Protein AF-A0A179EU28-F1 (afdb_monomer_lite)

Radius of gyration: 15.46 Å; chains: 1; bounding box: 37×30×39 Å

pLDDT: mean 83.69, std 12.58, range [48.75, 97.94]

Secondary structure (DSSP, 8-state):
---GGGEEEEEE-HHHHHHHHHHTSHHHHHHHHTTTT-HHHHHHHHHHHHHTTT-EEEEEEEEEPTTS-EEE-S--EEEEEETTEEEEEESSHHHHHHHHHHHHHHHHHHHHHGGGGHHHH-HHHHHHHTTTS-HHHHHHHHHHHHHHHHHHHHTT-SSEEEEE-SS-EEEESSTT--SPPP-

Foldseek 3Di:
DQDLQQKDWPDWDPLQVVLLCVLPDPVNVVQQVVAFPHPVLQVVVQVSLQVSAFGKIKMAGWDQDPPRDTGGPPQIWMWGRANQKIKIKGPFLSRLVRLLSLLQCLLVQCVPVFLVCLCSNDDPSSSCRNGGLTSNQSSVQSVVFSVVSVVCVVVPHTIWIWIRHSVDIAIDDDRNDPDHDDD

Sequence (183 aa):
MFQPEKITILDSNNLYKAFVNEINSPEMKEQIAFHEESQKTIDLIQSLIVKYDGAEVKMCYAVQTLGDYIVPLGNGWSEKFVNGGINEYATTKAGLANLRDYLGGAAVGFAVNGAAYGAVIGGVMGAVVGVIIGAGILSNRCNQGQADIKVMINKGRTKGGVRLTLTAEFPICSLDSQTQCAI

Structure (mmCIF, N/CA/C/O backbone):
data_AF-A0A179EU28-F1
#
_entry.id   AF-A0A179EU28-F1
#
loop_
_atom_site.group_PDB
_atom_site.id
_atom_site.type_symbol
_atom_site.label_atom_id
_atom_site.label_alt_id
_atom_site.label_comp_id
_atom_site.label_asym_id
_atom_site.label_entity_id
_atom_site.label_seq_id
_atom_site.pdbx_PDB_ins_code
_atom_site.Cartn_x
_atom_site.Cartn_y
_atom_site.Cartn_z
_atom_site.occupancy
_atom_site.B_iso_or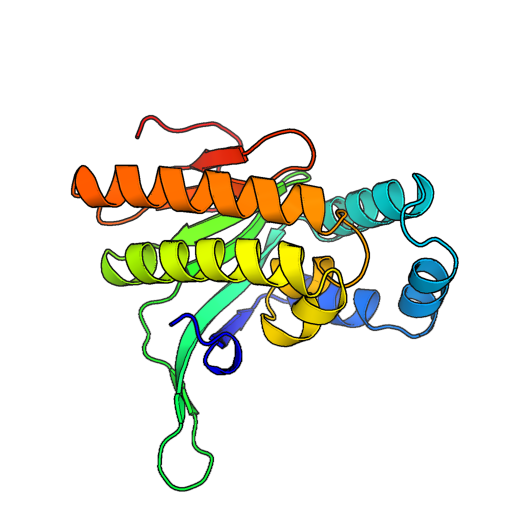_equiv
_atom_site.auth_seq_id
_atom_site.auth_comp_id
_atom_site.auth_asym_id
_atom_site.auth_atom_id
_atom_site.pdbx_PDB_model_num
ATOM 1 N N . MET A 1 1 ? 9.965 6.011 15.807 1.00 49.09 1 MET A N 1
ATOM 2 C CA . MET A 1 1 ? 10.659 6.193 14.515 1.00 49.09 1 MET A CA 1
ATOM 3 C C . MET A 1 1 ? 10.123 5.125 13.578 1.00 49.09 1 MET A C 1
ATOM 5 O O . MET A 1 1 ? 10.001 3.996 14.036 1.00 49.09 1 MET A O 1
ATOM 9 N N . PHE A 1 2 ? 9.715 5.477 12.358 1.00 70.69 2 PHE A N 1
ATOM 10 C CA . PHE A 1 2 ? 9.283 4.496 11.356 1.00 70.69 2 PHE A CA 1
ATOM 11 C C . PHE A 1 2 ? 10.478 3.639 10.918 1.00 70.69 2 PHE A C 1
ATOM 13 O O . PHE A 1 2 ? 11.580 4.170 10.793 1.00 70.69 2 PHE A O 1
ATOM 20 N N . GLN A 1 3 ? 10.260 2.336 10.743 1.00 70.31 3 GLN A N 1
ATOM 21 C CA . GLN A 1 3 ? 11.296 1.342 10.448 1.00 70.31 3 GLN A CA 1
ATOM 22 C C . GLN A 1 3 ? 10.847 0.499 9.249 1.00 70.31 3 GLN A C 1
ATOM 24 O O . GLN A 1 3 ? 10.245 -0.561 9.449 1.00 70.31 3 GLN A O 1
ATOM 29 N N . PRO A 1 4 ? 11.038 0.991 8.011 1.00 68.44 4 PRO A N 1
ATOM 30 C CA . PRO A 1 4 ? 10.576 0.297 6.809 1.00 68.44 4 PRO A CA 1
ATOM 31 C C . PRO A 1 4 ? 11.222 -1.086 6.648 1.00 68.44 4 PRO A C 1
ATOM 33 O O . PRO A 1 4 ? 10.566 -2.016 6.195 1.00 68.44 4 PRO A O 1
ATOM 36 N N . GLU A 1 5 ? 12.452 -1.267 7.136 1.00 69.94 5 GLU A N 1
ATOM 37 C CA . GLU A 1 5 ? 13.177 -2.542 7.157 1.00 69.94 5 GLU A CA 1
ATOM 38 C C . GLU A 1 5 ? 12.498 -3.628 8.005 1.00 69.94 5 GLU A C 1
ATOM 40 O O . GLU A 1 5 ? 12.856 -4.802 7.936 1.00 69.94 5 GLU A O 1
ATOM 45 N N . LYS A 1 6 ? 11.519 -3.241 8.825 1.00 81.38 6 LYS A N 1
ATOM 46 C CA . LYS A 1 6 ? 10.730 -4.154 9.649 1.00 81.38 6 LYS A CA 1
ATOM 47 C C . LYS A 1 6 ? 9.414 -4.546 9.000 1.00 81.38 6 LYS A C 1
ATOM 49 O O . LYS A 1 6 ? 8.611 -5.191 9.662 1.00 81.38 6 LYS A O 1
ATOM 54 N N . ILE A 1 7 ? 9.141 -4.160 7.760 1.00 85.75 7 ILE A N 1
ATOM 55 C CA . ILE A 1 7 ? 7.925 -4.569 7.054 1.00 85.75 7 ILE A CA 1
ATOM 56 C C . ILE A 1 7 ? 8.184 -5.905 6.362 1.00 85.75 7 ILE A C 1
ATOM 58 O O . ILE A 1 7 ? 9.221 -6.109 5.739 1.00 85.75 7 ILE A O 1
ATOM 62 N N . THR A 1 8 ? 7.235 -6.831 6.476 1.00 86.38 8 THR A N 1
ATOM 63 C CA . THR A 1 8 ? 7.282 -8.112 5.769 1.00 86.38 8 THR A CA 1
ATOM 64 C C . THR A 1 8 ? 5.942 -8.438 5.126 1.00 86.38 8 THR A C 1
ATOM 66 O O . THR A 1 8 ? 4.883 -8.033 5.619 1.00 86.38 8 THR A O 1
ATOM 69 N N . ILE A 1 9 ? 5.993 -9.201 4.035 1.00 88.06 9 ILE A N 1
ATOM 70 C CA . ILE A 1 9 ? 4.815 -9.724 3.347 1.00 88.06 9 ILE A CA 1
ATOM 71 C C . ILE A 1 9 ? 4.345 -10.983 4.077 1.00 88.06 9 ILE A C 1
ATOM 73 O O . ILE A 1 9 ? 5.083 -11.955 4.214 1.00 88.06 9 ILE A O 1
ATOM 77 N N . LEU A 1 10 ? 3.095 -10.960 4.531 1.00 89.12 10 LEU A N 1
ATOM 78 C CA . LEU A 1 10 ? 2.408 -12.106 5.123 1.00 89.12 10 LEU A CA 1
ATOM 79 C C . LEU A 1 10 ? 1.787 -13.005 4.058 1.00 89.12 10 LEU A C 1
ATOM 81 O O . LEU A 1 10 ? 1.816 -14.225 4.181 1.00 89.12 10 LEU A O 1
ATOM 85 N N . ASP A 1 11 ? 1.171 -12.385 3.056 1.00 91.00 11 ASP A N 1
ATOM 86 C CA . ASP A 1 11 ? 0.463 -13.072 1.984 1.00 91.00 11 ASP A CA 1
ATOM 87 C C . ASP A 1 11 ? 0.399 -12.179 0.740 1.00 91.00 11 ASP A C 1
ATOM 89 O O . ASP A 1 11 ? 0.464 -10.952 0.837 1.00 91.00 11 ASP A O 1
ATOM 93 N N . SER A 1 12 ? 0.287 -12.790 -0.435 1.00 93.31 12 SER A N 1
ATOM 94 C CA . SER A 1 12 ? 0.082 -12.081 -1.697 1.00 93.31 12 SER A CA 1
ATOM 95 C C . SER A 1 12 ? -0.554 -12.974 -2.753 1.00 93.31 12 SER A C 1
ATOM 97 O O . SER A 1 12 ? -0.247 -14.168 -2.867 1.00 93.31 12 SER A O 1
ATOM 99 N N . ASN A 1 13 ? -1.400 -12.372 -3.585 1.00 95.75 13 ASN A N 1
ATOM 100 C CA . ASN A 1 13 ? -2.038 -13.088 -4.680 1.00 95.75 13 ASN A CA 1
ATOM 101 C C . ASN A 1 13 ? -1.128 -13.201 -5.920 1.00 95.75 13 ASN A C 1
ATOM 103 O O . ASN A 1 13 ? -0.050 -12.609 -6.014 1.00 95.75 13 ASN A O 1
ATOM 107 N N . ASN A 1 14 ? -1.559 -14.001 -6.898 1.00 96.25 14 ASN A N 1
ATOM 108 C CA . ASN A 1 14 ? -0.778 -14.232 -8.117 1.00 96.25 14 ASN A CA 1
ATOM 109 C C . ASN A 1 14 ? -0.655 -12.978 -8.994 1.00 96.25 14 ASN A C 1
ATOM 111 O O . ASN A 1 14 ? 0.352 -12.829 -9.681 1.00 96.25 14 ASN A O 1
ATOM 115 N N . LEU A 1 15 ? -1.639 -12.072 -8.947 1.00 94.75 15 LEU A N 1
ATOM 116 C CA . LEU A 1 15 ? -1.592 -10.801 -9.672 1.00 94.75 15 LEU A CA 1
ATOM 117 C C . LEU A 1 15 ? -0.482 -9.900 -9.128 1.00 94.75 15 LEU A C 1
ATOM 119 O O . LEU A 1 15 ? 0.293 -9.364 -9.913 1.00 94.75 15 LEU A O 1
ATOM 123 N N . TYR A 1 16 ? -0.333 -9.815 -7.804 1.00 91.50 16 TYR A N 1
ATOM 124 C CA . TYR A 1 16 ? 0.772 -9.101 -7.171 1.00 91.50 16 TYR A CA 1
ATOM 125 C C . TYR A 1 16 ? 2.129 -9.683 -7.566 1.00 91.50 16 TYR A C 1
ATOM 127 O O . TYR A 1 16 ? 3.023 -8.949 -7.970 1.00 91.50 16 TYR A O 1
ATOM 135 N N . LYS A 1 17 ? 2.282 -11.010 -7.518 1.00 90.25 17 LYS A N 1
ATOM 136 C CA . LYS A 1 17 ? 3.540 -11.669 -7.912 1.00 90.25 17 LYS A CA 1
ATOM 137 C C . LYS A 1 17 ? 3.882 -11.406 -9.380 1.00 90.25 17 LYS A C 1
ATOM 139 O O . LYS A 1 17 ? 5.030 -11.113 -9.699 1.00 90.25 17 LYS A O 1
ATOM 144 N N . ALA A 1 18 ? 2.890 -11.480 -10.268 1.00 91.69 18 ALA A N 1
ATOM 145 C CA . ALA A 1 18 ? 3.070 -11.180 -11.684 1.00 91.69 18 ALA A CA 1
ATOM 146 C C . ALA A 1 18 ? 3.437 -9.705 -11.916 1.00 91.69 18 ALA A C 1
ATOM 148 O O . ALA A 1 18 ? 4.341 -9.428 -12.700 1.00 91.69 18 ALA A O 1
ATOM 149 N N . PHE A 1 19 ? 2.795 -8.784 -11.193 1.00 88.62 19 PHE A N 1
ATOM 150 C CA . PHE A 1 19 ? 3.133 -7.364 -11.206 1.00 88.62 19 PHE A CA 1
ATOM 151 C C . PHE A 1 19 ? 4.578 -7.121 -10.758 1.00 88.62 19 PHE A C 1
ATOM 153 O O . PHE A 1 19 ? 5.336 -6.472 -11.472 1.00 88.62 19 PHE A O 1
ATOM 160 N N . VAL A 1 20 ? 4.985 -7.695 -9.620 1.00 85.38 20 VAL A N 1
ATOM 161 C CA . VAL A 1 20 ? 6.353 -7.585 -9.090 1.00 85.38 20 VAL A CA 1
ATOM 162 C C . VAL A 1 20 ? 7.380 -8.134 -10.081 1.00 85.38 20 VAL A C 1
ATOM 164 O O . VAL A 1 20 ? 8.441 -7.537 -10.244 1.00 85.38 20 VAL A O 1
ATOM 167 N N . ASN A 1 21 ? 7.082 -9.239 -10.764 1.00 86.62 21 ASN A N 1
ATOM 168 C CA . ASN A 1 21 ? 7.975 -9.786 -11.784 1.00 86.62 21 ASN A CA 1
ATOM 169 C C . ASN A 1 21 ? 8.117 -8.844 -12.986 1.00 86.62 21 ASN A C 1
ATOM 171 O O . ASN A 1 21 ? 9.233 -8.609 -13.444 1.00 86.62 21 ASN A O 1
ATOM 175 N N . GLU A 1 22 ? 7.011 -8.285 -13.480 1.00 87.19 22 GLU A N 1
ATOM 176 C CA . GLU A 1 22 ? 7.035 -7.382 -14.632 1.00 87.19 22 GLU A CA 1
ATOM 177 C C . GLU A 1 22 ? 7.725 -6.057 -14.304 1.00 87.19 22 GLU A C 1
ATOM 179 O O . GLU A 1 22 ? 8.625 -5.650 -15.036 1.00 87.19 22 GLU A O 1
ATOM 184 N N . ILE A 1 23 ? 7.390 -5.425 -13.174 1.00 80.62 23 ILE A N 1
ATOM 185 C CA . ILE A 1 23 ? 7.990 -4.143 -12.781 1.00 80.62 23 ILE A CA 1
ATOM 186 C C . ILE A 1 23 ? 9.496 -4.245 -12.519 1.00 80.62 23 ILE A C 1
ATOM 188 O O . ILE A 1 23 ? 10.239 -3.289 -12.728 1.00 80.62 23 ILE A O 1
ATOM 192 N N . ASN A 1 24 ? 9.966 -5.425 -12.107 1.00 79.00 24 ASN A N 1
ATOM 193 C CA . ASN A 1 24 ? 11.381 -5.677 -11.870 1.00 79.00 24 ASN A CA 1
ATOM 194 C C . ASN A 1 24 ? 12.141 -6.230 -13.080 1.00 79.00 24 ASN A C 1
ATOM 196 O O . ASN A 1 24 ? 13.360 -6.418 -12.959 1.00 79.00 24 ASN A O 1
ATOM 200 N N . SER A 1 25 ? 11.465 -6.481 -14.206 1.00 83.19 25 SER A N 1
ATOM 201 C CA . SER A 1 25 ? 12.109 -6.956 -15.432 1.00 83.19 25 SER A CA 1
ATOM 202 C C . SER A 1 25 ? 13.121 -5.928 -15.961 1.00 83.19 25 SER A C 1
ATOM 204 O O . SER A 1 25 ? 12.920 -4.722 -15.774 1.00 83.19 25 SER A O 1
ATOM 206 N N . PRO A 1 26 ? 14.229 -6.369 -16.588 1.00 82.38 26 PRO A N 1
ATOM 207 C CA . PRO A 1 26 ? 15.198 -5.463 -17.201 1.00 82.38 26 PRO A CA 1
ATOM 208 C C . PRO A 1 26 ? 14.549 -4.490 -18.186 1.00 82.38 26 PRO A C 1
ATOM 210 O O . PRO A 1 26 ? 14.830 -3.299 -18.127 1.00 82.38 26 PRO A O 1
ATOM 213 N N . GLU A 1 27 ? 13.628 -4.977 -19.018 1.00 82.88 27 GLU A N 1
ATOM 214 C CA . GLU A 1 27 ? 12.927 -4.191 -20.033 1.00 82.88 27 GLU A CA 1
ATOM 215 C C . GLU A 1 27 ? 12.075 -3.094 -19.395 1.00 82.88 27 GLU A C 1
ATOM 217 O O . GLU A 1 27 ? 12.067 -1.953 -19.859 1.00 82.88 27 GLU A O 1
ATOM 222 N N . MET A 1 28 ? 11.363 -3.425 -18.314 1.00 79.88 28 MET A N 1
ATOM 223 C CA . MET A 1 28 ? 10.554 -2.444 -17.604 1.00 79.88 28 MET A CA 1
ATOM 224 C C . MET A 1 28 ? 11.440 -1.416 -16.909 1.00 79.88 28 MET A C 1
ATOM 226 O O . MET A 1 28 ? 11.210 -0.227 -17.079 1.00 79.88 28 MET A O 1
ATOM 230 N N . LYS A 1 29 ? 12.495 -1.849 -16.205 1.00 75.69 29 LYS A N 1
ATOM 231 C CA . LYS A 1 29 ? 13.483 -0.956 -15.571 1.00 75.69 29 LYS A CA 1
ATOM 232 C C . LYS A 1 29 ? 14.159 -0.022 -16.571 1.00 75.69 29 LYS A C 1
ATOM 234 O O . LYS A 1 29 ? 14.434 1.126 -16.238 1.00 75.69 29 LYS A O 1
ATOM 239 N N . GLU A 1 30 ? 14.408 -0.494 -17.784 1.00 75.38 30 GLU A N 1
ATOM 240 C CA . GLU A 1 30 ? 14.975 0.306 -18.862 1.00 75.38 30 GLU A CA 1
ATOM 241 C C . GLU A 1 30 ? 13.992 1.396 -19.324 1.00 75.38 30 GLU A C 1
ATOM 243 O O . GLU A 1 30 ? 14.337 2.577 -19.302 1.00 75.38 30 GLU A O 1
ATOM 248 N N . GLN A 1 31 ? 12.740 1.037 -19.644 1.00 71.19 31 GLN A N 1
ATOM 249 C CA . GLN A 1 31 ? 11.690 1.999 -20.040 1.00 71.19 31 GLN A CA 1
ATOM 250 C C . GLN A 1 31 ? 11.478 3.107 -19.005 1.00 71.19 31 GLN A C 1
ATOM 252 O O . GLN A 1 31 ? 11.237 4.266 -19.333 1.00 71.19 31 GLN A O 1
ATOM 257 N N . ILE A 1 32 ? 11.592 2.712 -17.750 1.00 70.25 32 ILE A N 1
ATOM 258 C CA . ILE A 1 32 ? 11.490 3.518 -16.546 1.00 70.25 32 ILE A CA 1
ATOM 259 C C . ILE A 1 32 ? 12.657 4.507 -16.408 1.00 70.25 32 ILE A C 1
ATOM 261 O O . ILE A 1 32 ? 12.433 5.698 -16.196 1.00 70.25 32 ILE A O 1
ATOM 265 N N . ALA A 1 33 ? 13.895 4.035 -16.580 1.00 65.94 33 ALA A N 1
ATOM 266 C CA . ALA A 1 33 ? 15.105 4.839 -16.414 1.00 65.94 33 ALA A CA 1
ATOM 267 C C . ALA A 1 33 ? 15.279 5.875 -17.538 1.00 65.94 33 ALA A C 1
ATOM 269 O O . ALA A 1 33 ? 15.833 6.947 -17.317 1.00 65.94 33 ALA A O 1
ATOM 270 N N . PHE A 1 34 ? 14.771 5.591 -18.742 1.00 56.72 34 PHE A N 1
ATOM 271 C CA . PHE A 1 34 ? 14.831 6.516 -19.881 1.00 56.72 34 PHE A CA 1
ATOM 272 C C . PHE A 1 34 ? 13.821 7.674 -19.818 1.00 56.72 34 PHE A C 1
ATOM 274 O O . PHE A 1 34 ? 13.864 8.581 -20.657 1.00 56.72 34 PHE A O 1
ATOM 281 N N . HIS A 1 35 ? 12.893 7.651 -18.862 1.00 57.09 35 HIS A N 1
ATOM 282 C CA . HIS A 1 35 ? 11.716 8.515 -18.857 1.00 57.09 35 HIS A CA 1
ATOM 283 C C . HIS A 1 35 ? 11.405 9.119 -17.480 1.00 57.09 35 HIS A C 1
ATOM 285 O O . HIS A 1 35 ? 10.238 9.422 -17.209 1.00 57.09 35 HIS A O 1
ATOM 291 N N . GLU A 1 36 ? 12.413 9.324 -16.624 1.00 56.12 36 GLU A N 1
ATOM 292 C CA . GLU A 1 36 ? 12.239 9.974 -15.316 1.00 56.12 36 GLU A CA 1
ATOM 293 C C . GLU A 1 36 ? 11.368 11.241 -15.440 1.00 56.12 36 GLU A C 1
ATOM 295 O O . GLU A 1 36 ? 11.620 12.121 -16.262 1.00 56.12 36 GLU A O 1
ATOM 300 N N . GLU A 1 37 ? 10.272 11.273 -14.673 1.00 57.69 37 GLU A N 1
ATOM 301 C CA . GLU A 1 37 ? 9.311 12.387 -14.584 1.00 57.69 37 GLU A CA 1
ATOM 302 C C . GLU A 1 37 ? 8.577 12.789 -15.882 1.00 57.69 37 GLU A C 1
ATOM 304 O O . GLU A 1 37 ? 7.944 13.845 -15.946 1.00 57.69 37 GLU A O 1
ATOM 309 N N . SER A 1 38 ? 8.583 11.948 -16.920 1.00 65.12 38 SER A N 1
ATOM 310 C CA . SER A 1 38 ? 7.811 12.215 -18.142 1.00 65.12 38 SER A CA 1
ATOM 311 C C . SER A 1 38 ? 6.356 11.729 -18.049 1.00 65.12 38 SER A C 1
ATOM 313 O O . SER A 1 38 ? 6.049 10.744 -17.376 1.00 65.12 38 SER A O 1
ATOM 315 N N . GLN A 1 39 ? 5.452 12.352 -18.816 1.00 71.94 39 GLN A N 1
ATOM 316 C CA . GLN A 1 39 ? 4.063 11.885 -18.961 1.0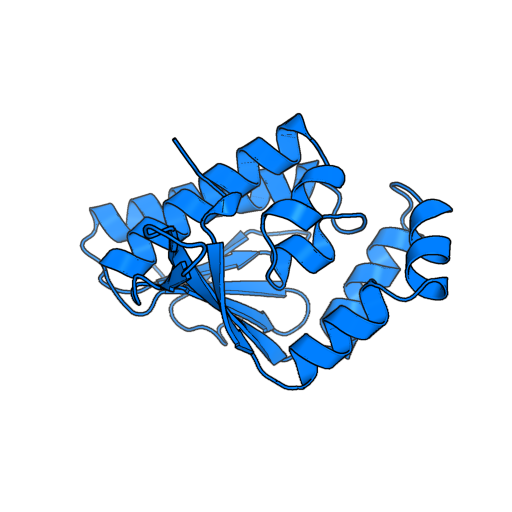0 71.94 39 GLN A CA 1
ATOM 317 C C . GLN A 1 39 ? 3.984 10.410 -19.396 1.00 71.94 39 GLN A C 1
ATOM 319 O O . GLN A 1 39 ? 3.104 9.687 -18.948 1.00 71.94 39 GLN A O 1
ATOM 324 N N . LYS A 1 40 ? 4.946 9.934 -20.200 1.00 72.44 40 LYS A N 1
ATOM 325 C CA . LYS A 1 40 ? 5.012 8.528 -20.631 1.00 72.44 40 LYS A CA 1
ATOM 326 C C . LYS A 1 40 ? 5.210 7.568 -19.463 1.00 72.44 40 LYS A C 1
ATOM 328 O O . LYS A 1 40 ? 4.633 6.487 -19.464 1.00 72.44 40 LYS A O 1
ATOM 333 N N . THR A 1 41 ? 6.000 7.968 -18.472 1.00 67.94 41 THR A N 1
ATOM 334 C CA . THR A 1 41 ? 6.186 7.194 -17.243 1.00 67.94 41 THR A CA 1
ATOM 335 C C . THR A 1 41 ? 4.886 7.150 -16.459 1.00 67.94 41 THR A C 1
ATOM 337 O O . THR A 1 41 ? 4.454 6.067 -16.087 1.00 67.94 41 THR A O 1
ATOM 340 N N . ILE A 1 42 ? 4.193 8.284 -16.312 1.00 72.50 42 ILE A N 1
ATOM 341 C CA . ILE A 1 42 ? 2.882 8.335 -15.646 1.00 72.50 42 ILE A CA 1
ATOM 342 C C . ILE A 1 42 ? 1.867 7.403 -16.329 1.00 72.50 42 ILE A C 1
ATOM 344 O O . ILE A 1 42 ? 1.219 6.594 -15.658 1.00 72.50 42 ILE A O 1
ATOM 348 N N . ASP A 1 43 ? 1.773 7.464 -17.657 1.00 77.88 43 ASP A N 1
ATOM 349 C CA . ASP A 1 43 ? 0.869 6.620 -18.444 1.00 77.88 43 ASP A CA 1
ATOM 350 C C . ASP A 1 43 ? 1.230 5.129 -18.301 1.00 77.88 43 ASP A C 1
ATOM 352 O O . ASP A 1 43 ? 0.347 4.277 -18.159 1.00 77.88 43 ASP A O 1
ATOM 356 N N . LEU A 1 44 ? 2.528 4.805 -18.254 1.00 76.44 44 LEU A N 1
ATOM 357 C CA . LEU A 1 44 ? 3.018 3.451 -18.000 1.00 76.44 44 LEU A CA 1
ATOM 358 C C . LEU A 1 44 ? 2.580 2.945 -16.616 1.00 76.44 44 LEU A C 1
ATOM 360 O O . LEU A 1 44 ? 2.087 1.817 -16.545 1.00 76.44 44 LEU A O 1
ATOM 364 N N . ILE A 1 45 ? 2.635 3.751 -15.538 1.00 74.12 45 ILE A N 1
ATOM 365 C CA . ILE A 1 45 ? 2.093 3.304 -14.231 1.00 74.12 45 ILE A CA 1
ATOM 366 C C . ILE A 1 45 ? 0.621 2.993 -14.355 1.00 74.12 45 ILE A C 1
ATOM 368 O O . ILE A 1 45 ? 0.162 1.983 -13.836 1.00 74.12 45 ILE A O 1
ATOM 372 N N . GLN A 1 46 ? -0.138 3.919 -14.946 1.00 78.12 46 GLN A N 1
ATOM 373 C CA . GLN A 1 46 ? -1.583 3.791 -14.987 1.00 78.12 46 GLN A CA 1
ATOM 374 C C . GLN A 1 46 ? -1.940 2.517 -15.740 1.00 78.12 46 GLN A C 1
ATOM 376 O O . GLN A 1 46 ? -2.791 1.760 -15.281 1.00 78.12 46 GLN A O 1
ATOM 381 N N . SER A 1 47 ? -1.212 2.225 -16.821 1.00 83.69 47 SER A N 1
ATOM 382 C CA . SER A 1 47 ? -1.347 0.974 -17.554 1.00 83.69 47 SER A CA 1
ATOM 383 C C . SER A 1 47 ? -1.032 -0.251 -16.691 1.00 83.69 47 SER A C 1
ATOM 385 O O . SER A 1 47 ? -1.779 -1.220 -16.754 1.00 83.69 47 SER A O 1
ATOM 387 N N . LEU A 1 48 ? -0.005 -0.207 -15.832 1.00 83.88 48 LEU A N 1
ATOM 388 C CA . LEU A 1 48 ? 0.346 -1.310 -14.933 1.00 83.88 48 LEU A CA 1
ATOM 389 C C . LEU A 1 48 ? -0.674 -1.487 -13.802 1.00 83.88 48 LEU A C 1
ATOM 391 O O . LEU A 1 48 ? -1.100 -2.610 -13.551 1.00 83.88 48 LEU A O 1
ATOM 395 N N . ILE A 1 49 ? -1.122 -0.403 -13.163 1.00 84.00 49 ILE A N 1
ATOM 396 C CA . ILE A 1 49 ? -2.163 -0.436 -12.121 1.00 84.00 49 ILE A CA 1
ATOM 397 C C . ILE A 1 49 ? -3.463 -1.006 -12.697 1.00 84.00 49 ILE A C 1
ATOM 399 O O . ILE A 1 49 ? -4.121 -1.811 -12.046 1.00 84.00 49 ILE A O 1
ATOM 403 N N . VAL A 1 50 ? -3.828 -0.614 -13.921 1.00 87.44 50 VAL A N 1
ATOM 404 C CA . VAL A 1 50 ? -5.020 -1.128 -14.610 1.00 87.44 50 VAL A CA 1
ATOM 405 C C . VAL A 1 50 ? -4.825 -2.580 -15.057 1.00 87.44 50 VAL A C 1
ATOM 407 O O . VAL A 1 50 ? -5.717 -3.401 -14.866 1.00 87.44 50 VAL A O 1
ATOM 410 N N . LYS A 1 51 ? -3.663 -2.930 -15.623 1.00 91.12 51 LYS A N 1
ATOM 411 C CA . LYS A 1 51 ? -3.341 -4.295 -16.076 1.00 91.12 51 LYS A CA 1
ATOM 412 C C . LYS A 1 51 ? -3.352 -5.297 -14.926 1.00 91.12 51 LYS A C 1
ATOM 414 O O . LYS A 1 51 ? -3.789 -6.430 -15.109 1.00 91.12 51 LYS A O 1
ATOM 419 N N . TYR A 1 52 ? -2.864 -4.879 -13.764 1.00 91.94 52 TYR A N 1
ATOM 420 C CA . TYR A 1 52 ? -2.781 -5.692 -12.558 1.00 91.94 52 TYR A CA 1
ATOM 421 C C . TYR A 1 52 ? -3.860 -5.337 -11.538 1.00 91.94 52 TYR A C 1
ATOM 423 O O . TYR A 1 52 ? -3.663 -5.557 -10.344 1.00 91.94 52 TYR A O 1
ATOM 431 N N . ASP A 1 53 ? -5.002 -4.810 -11.986 1.00 93.25 53 ASP A N 1
ATOM 432 C CA . ASP A 1 53 ? -6.121 -4.528 -11.096 1.00 93.25 53 ASP A CA 1
ATOM 433 C C . ASP A 1 53 ? -6.489 -5.766 -10.265 1.00 93.25 53 ASP A C 1
ATOM 435 O O . ASP A 1 53 ? -6.548 -6.891 -10.765 1.00 93.25 53 ASP A O 1
ATOM 439 N N . GLY A 1 54 ? -6.677 -5.572 -8.963 1.00 94.31 54 GLY A N 1
ATOM 440 C CA . GLY A 1 54 ? -6.848 -6.646 -7.993 1.00 94.31 54 GLY A CA 1
ATOM 441 C C . GLY A 1 54 ? -5.552 -7.265 -7.461 1.00 94.31 54 GLY A C 1
ATOM 442 O O . GLY A 1 54 ? -5.642 -8.140 -6.599 1.00 94.31 54 GLY A O 1
ATOM 443 N N . ALA A 1 55 ? -4.360 -6.843 -7.904 1.00 94.00 55 ALA A N 1
ATOM 444 C CA . ALA A 1 55 ? -3.100 -7.212 -7.255 1.00 94.00 55 ALA A CA 1
ATOM 445 C C . ALA A 1 55 ? -3.139 -6.810 -5.783 1.00 94.00 55 ALA A C 1
ATOM 447 O O . ALA A 1 55 ? -3.360 -5.644 -5.467 1.00 94.00 55 ALA A O 1
ATOM 448 N N . GLU A 1 56 ? -2.948 -7.789 -4.902 1.00 94.75 56 GLU A N 1
ATOM 449 C CA . GLU A 1 56 ? -3.154 -7.637 -3.467 1.00 94.75 56 GLU A CA 1
ATOM 450 C C . GLU A 1 56 ? -1.985 -8.239 -2.694 1.00 94.75 56 GLU A C 1
ATOM 452 O O . GLU A 1 56 ? -1.521 -9.349 -2.987 1.00 94.75 56 GLU A O 1
ATOM 457 N N . VAL A 1 57 ? -1.545 -7.507 -1.677 1.00 93.25 57 VAL A N 1
ATOM 458 C CA . VAL A 1 57 ? -0.510 -7.924 -0.738 1.00 93.25 57 VAL A CA 1
ATOM 459 C C . VAL A 1 57 ? -0.949 -7.585 0.677 1.00 93.25 57 VAL A C 1
ATOM 461 O O . VAL A 1 57 ? -1.494 -6.517 0.946 1.00 93.25 57 VAL A O 1
ATOM 464 N N . LYS A 1 58 ? -0.702 -8.502 1.605 1.00 93.44 58 LYS A N 1
ATOM 465 C CA . LYS A 1 58 ? -0.902 -8.289 3.032 1.00 93.44 58 LYS A CA 1
ATOM 466 C C . LYS A 1 58 ? 0.451 -8.163 3.701 1.00 93.44 58 LYS A C 1
ATOM 468 O O . LYS A 1 58 ? 1.297 -9.043 3.560 1.00 93.44 58 LYS A O 1
ATOM 473 N N . MET A 1 59 ? 0.633 -7.099 4.466 1.00 91.69 59 MET A N 1
ATOM 474 C CA . MET A 1 59 ? 1.898 -6.784 5.118 1.00 91.69 59 MET A CA 1
ATOM 475 C C . MET A 1 59 ? 1.703 -6.537 6.600 1.00 91.69 59 MET A C 1
ATOM 477 O O . MET A 1 59 ? 0.613 -6.189 7.049 1.00 91.69 59 MET A O 1
ATOM 481 N N . CYS A 1 60 ? 2.762 -6.708 7.378 1.00 91.00 60 CYS A N 1
ATOM 482 C CA . CYS A 1 60 ? 2.799 -6.238 8.753 1.00 91.00 60 CYS A CA 1
ATOM 483 C C . CYS A 1 60 ? 4.222 -5.876 9.165 1.00 91.00 60 CYS A C 1
ATOM 485 O O . CYS A 1 60 ? 5.190 -6.249 8.502 1.00 91.00 60 CYS A O 1
ATOM 487 N N . TYR A 1 61 ? 4.351 -5.222 10.318 1.00 87.62 61 TYR A N 1
ATOM 488 C CA . TYR A 1 61 ? 5.645 -5.150 10.980 1.00 87.62 61 TYR A CA 1
ATOM 489 C C . TYR A 1 61 ? 6.082 -6.526 11.483 1.00 87.62 61 TYR A C 1
ATOM 491 O O . TYR A 1 61 ? 5.264 -7.355 11.896 1.00 87.62 61 TYR A O 1
ATOM 499 N N . ALA A 1 62 ? 7.384 -6.734 11.496 1.00 84.62 62 ALA A N 1
ATOM 500 C CA . ALA A 1 62 ? 8.054 -7.908 11.989 1.00 84.62 62 ALA A CA 1
ATOM 501 C C . ALA A 1 62 ? 9.216 -7.514 12.898 1.00 84.62 62 ALA A C 1
ATOM 503 O O . ALA A 1 62 ? 9.749 -6.403 12.847 1.00 84.62 62 ALA A O 1
ATOM 504 N N . V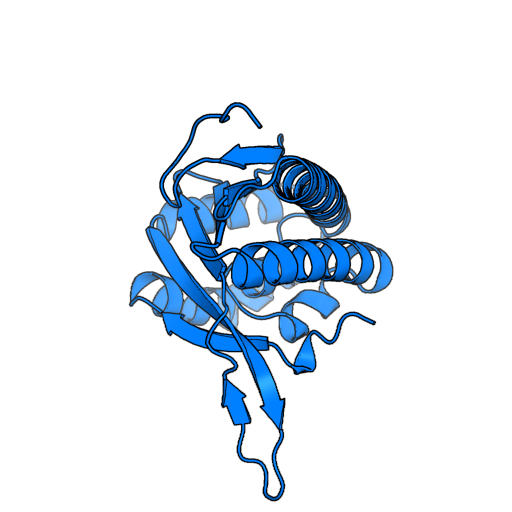AL A 1 63 ? 9.603 -8.443 13.760 1.00 80.44 63 VAL A N 1
ATOM 505 C CA . VAL A 1 63 ? 10.767 -8.300 14.629 1.00 80.44 63 VAL A CA 1
ATOM 506 C C . VAL A 1 63 ? 11.800 -9.344 14.247 1.00 80.44 63 VAL A C 1
ATOM 508 O O . VAL A 1 63 ? 11.478 -10.523 14.097 1.00 80.44 63 VAL A O 1
ATOM 511 N N . GLN A 1 64 ? 13.045 -8.903 14.083 1.00 72.31 64 GLN A N 1
ATOM 512 C CA . GLN A 1 64 ? 14.174 -9.812 13.968 1.00 72.31 64 GLN A CA 1
ATOM 513 C C . GLN A 1 64 ? 14.462 -10.378 15.358 1.00 72.31 64 GLN A C 1
ATOM 515 O O . GLN A 1 64 ? 14.610 -9.636 16.332 1.00 72.31 64 GLN A O 1
ATOM 520 N N . THR A 1 65 ? 14.495 -11.698 15.448 1.00 70.06 65 THR A N 1
ATOM 521 C CA . THR A 1 65 ? 14.916 -12.421 16.649 1.00 70.06 65 THR A CA 1
ATOM 522 C C . THR A 1 65 ? 16.366 -12.887 16.482 1.00 70.06 65 THR A C 1
ATOM 524 O O . THR A 1 65 ? 16.943 -12.762 15.401 1.00 70.06 65 THR A O 1
ATOM 527 N N . LEU A 1 66 ? 16.997 -13.367 17.558 1.00 65.31 66 LEU A N 1
ATOM 528 C CA . LEU A 1 66 ? 18.359 -13.911 17.496 1.00 65.31 66 LEU A CA 1
ATOM 529 C C . LEU A 1 66 ? 18.446 -15.021 16.428 1.00 65.31 66 LEU A C 1
ATOM 531 O O . LEU A 1 66 ? 17.756 -16.029 16.545 1.00 65.31 66 LEU A O 1
ATOM 535 N N . GLY A 1 67 ? 19.309 -14.835 15.419 1.00 62.56 67 GLY A N 1
ATOM 536 C CA . GLY A 1 67 ? 19.577 -15.823 14.361 1.00 62.56 67 GLY A CA 1
ATOM 537 C C . GLY A 1 67 ? 18.818 -15.618 13.043 1.00 62.56 67 GLY A C 1
ATOM 538 O O . GLY A 1 67 ? 18.363 -16.595 12.460 1.00 62.56 67 GLY A O 1
ATOM 539 N N . ASP A 1 68 ? 18.658 -14.371 12.586 1.00 67.88 68 ASP A N 1
ATOM 540 C CA . ASP A 1 68 ? 18.018 -13.981 11.309 1.00 67.88 68 ASP A CA 1
ATOM 541 C C . ASP A 1 68 ? 16.557 -14.416 11.114 1.00 67.88 68 ASP A C 1
ATOM 543 O O . ASP A 1 68 ? 15.965 -14.209 10.054 1.00 67.88 68 ASP A O 1
ATOM 547 N N . TYR A 1 69 ? 15.921 -14.946 12.157 1.00 72.62 69 TYR A N 1
ATOM 548 C CA . TYR A 1 69 ? 14.520 -15.330 12.110 1.00 72.62 69 TYR A CA 1
ATOM 549 C C . TYR A 1 69 ? 13.608 -14.105 12.270 1.00 72.62 69 TYR A C 1
ATOM 551 O O . TYR A 1 69 ? 13.629 -13.415 13.298 1.00 72.62 69 TYR A O 1
ATOM 559 N N . ILE A 1 70 ? 12.796 -13.842 11.243 1.00 72.94 70 ILE A N 1
ATOM 560 C CA . ILE A 1 70 ? 11.841 -12.732 11.183 1.00 72.94 70 ILE A CA 1
ATOM 561 C C . ILE A 1 70 ? 10.475 -13.222 11.670 1.00 72.94 70 ILE A C 1
ATOM 563 O O . ILE A 1 70 ? 9.866 -14.095 11.055 1.00 72.94 70 ILE A O 1
ATOM 567 N N . VAL A 1 71 ? 9.972 -12.633 12.759 1.00 79.19 71 VAL A N 1
ATOM 568 C CA . VAL A 1 71 ? 8.651 -12.956 13.320 1.00 79.19 71 VAL A CA 1
ATOM 569 C C . VAL A 1 71 ? 7.648 -11.865 12.949 1.00 79.19 71 VAL A C 1
ATOM 571 O O . VAL A 1 71 ? 7.784 -10.737 13.433 1.00 79.19 71 VAL A O 1
ATOM 574 N N . PRO A 1 72 ? 6.618 -12.163 12.138 1.00 80.38 72 PRO A N 1
ATOM 575 C CA . PRO A 1 72 ? 5.564 -11.205 11.839 1.00 80.38 72 PRO A CA 1
ATOM 576 C C . PRO A 1 72 ? 4.686 -10.947 13.070 1.00 80.38 72 PRO A C 1
ATOM 578 O O . PRO A 1 72 ? 4.250 -11.881 13.740 1.00 80.38 72 PRO A O 1
ATOM 581 N N . LEU A 1 73 ? 4.359 -9.684 13.351 1.00 80.50 73 LEU A N 1
ATOM 582 C CA . LEU A 1 73 ? 3.538 -9.304 14.511 1.00 80.50 73 LEU A CA 1
ATOM 583 C C . LEU A 1 73 ? 2.021 -9.472 14.277 1.00 80.50 73 LEU A C 1
ATOM 585 O O . LEU A 1 73 ? 1.220 -9.144 15.153 1.00 80.50 73 LEU A O 1
ATOM 589 N N . GLY A 1 74 ? 1.606 -9.934 13.090 1.00 71.50 74 GLY A N 1
ATOM 590 C CA . GLY A 1 74 ? 0.225 -10.305 12.732 1.00 71.50 74 GLY A CA 1
ATOM 591 C C . GLY A 1 74 ? -0.775 -9.149 12.566 1.00 71.50 74 GLY A C 1
ATOM 592 O O . GLY A 1 74 ? -1.748 -9.275 11.823 1.00 71.50 74 GLY A O 1
ATOM 593 N N . ASN A 1 75 ? -0.534 -7.998 13.198 1.00 83.44 75 ASN A N 1
ATOM 594 C CA . ASN A 1 75 ? -1.372 -6.799 13.109 1.00 83.44 75 ASN A CA 1
ATOM 595 C C . ASN A 1 75 ? -1.013 -5.952 11.882 1.00 83.44 75 ASN A C 1
ATOM 597 O O . ASN A 1 75 ? -0.359 -4.918 11.988 1.00 83.44 75 ASN A O 1
ATOM 601 N N . GLY A 1 76 ? -1.398 -6.440 10.710 1.00 91.75 76 GLY A N 1
ATOM 602 C CA . GLY A 1 76 ? -1.030 -5.860 9.425 1.00 91.75 76 GLY A CA 1
ATOM 603 C C . GLY A 1 76 ? -2.043 -4.913 8.786 1.00 91.75 76 GLY A C 1
ATOM 604 O O . GLY A 1 76 ? -3.060 -4.545 9.378 1.00 91.75 76 GLY A O 1
ATOM 605 N N . TRP A 1 77 ? -1.761 -4.590 7.532 1.00 95.12 77 TRP A N 1
ATOM 606 C CA . TRP A 1 77 ? -2.658 -3.945 6.579 1.00 95.12 77 TRP A CA 1
ATOM 607 C C . TRP A 1 77 ? -2.570 -4.672 5.233 1.00 95.12 77 TRP A C 1
ATOM 609 O O . TRP A 1 77 ? -1.784 -5.609 5.055 1.00 95.12 77 TRP A O 1
ATOM 619 N N . SER A 1 78 ? -3.435 -4.297 4.307 1.00 95.81 78 SER A N 1
ATOM 620 C CA . SER A 1 78 ? -3.471 -4.826 2.951 1.00 95.81 78 SER A CA 1
ATOM 621 C C . SER A 1 78 ? -3.393 -3.678 1.968 1.00 95.81 78 SER A C 1
ATOM 623 O O . SER A 1 78 ? -4.042 -2.654 2.179 1.00 95.81 78 SER A O 1
ATOM 625 N N . GLU A 1 79 ? -2.628 -3.882 0.905 1.00 94.56 79 GLU A N 1
ATOM 626 C CA . GLU A 1 79 ? -2.571 -2.982 -0.238 1.00 94.56 79 GLU A CA 1
ATOM 627 C C . GLU A 1 79 ? -3.178 -3.689 -1.433 1.00 94.56 79 GLU A C 1
ATOM 629 O O . GLU A 1 79 ? -2.902 -4.873 -1.664 1.00 94.56 79 GLU A O 1
ATOM 634 N N . LYS A 1 80 ? -3.994 -2.972 -2.198 1.00 94.62 80 LYS A N 1
ATOM 635 C CA . LYS A 1 80 ? -4.640 -3.530 -3.377 1.00 94.62 80 LYS A CA 1
ATOM 636 C C . LYS A 1 80 ? -4.764 -2.516 -4.498 1.00 94.62 80 LYS A C 1
ATOM 638 O O . LYS A 1 80 ? -5.212 -1.394 -4.262 1.00 94.62 80 LYS A O 1
ATOM 643 N N . PHE A 1 81 ? -4.450 -2.923 -5.724 1.00 92.88 81 PHE A N 1
ATOM 644 C CA . PHE A 1 81 ? -4.894 -2.177 -6.898 1.00 92.88 81 PHE A CA 1
ATOM 645 C C . PHE A 1 81 ? -6.397 -2.345 -7.079 1.00 92.88 81 PHE A C 1
ATOM 647 O O . PHE A 1 81 ? -6.901 -3.463 -7.143 1.00 92.88 81 PHE A O 1
ATOM 654 N N . VAL A 1 82 ? -7.110 -1.225 -7.125 1.00 91.94 82 VAL A N 1
ATOM 655 C CA . VAL A 1 82 ? -8.552 -1.195 -7.364 1.00 91.94 82 VAL A CA 1
ATOM 656 C C . VAL A 1 82 ? -8.831 -0.083 -8.364 1.00 91.94 82 VAL A C 1
ATOM 658 O O . VAL A 1 82 ? -8.658 1.085 -8.032 1.00 91.94 82 VAL A O 1
ATOM 661 N N . ASN A 1 83 ? -9.256 -0.416 -9.576 1.00 88.56 83 ASN A N 1
ATOM 662 C CA . ASN A 1 83 ? -9.649 0.482 -10.660 1.00 88.56 83 ASN A CA 1
ATOM 663 C C . ASN A 1 83 ? -8.803 1.774 -10.745 1.00 88.56 83 ASN A C 1
ATOM 665 O O . ASN A 1 83 ? -9.297 2.873 -10.478 1.00 88.56 83 ASN A O 1
ATOM 669 N N . GLY A 1 84 ? -7.499 1.645 -11.009 1.00 83.56 84 GLY A N 1
ATOM 670 C CA . GLY A 1 84 ? -6.603 2.800 -11.187 1.00 83.56 84 GLY A CA 1
ATOM 671 C C . GLY A 1 84 ? -6.143 3.502 -9.898 1.00 83.56 84 GLY A C 1
ATOM 672 O O . GLY A 1 84 ? -5.541 4.572 -9.971 1.00 83.56 84 GLY A O 1
ATOM 673 N N . GLY A 1 85 ? -6.416 2.931 -8.722 1.00 88.31 85 GLY A N 1
ATOM 674 C CA . GLY A 1 85 ? -5.965 3.446 -7.427 1.00 88.31 85 GLY A CA 1
ATOM 675 C C . GLY A 1 85 ? -5.355 2.366 -6.541 1.00 88.31 85 GLY A C 1
ATOM 676 O O . GLY A 1 85 ? -5.527 1.176 -6.796 1.00 88.31 85 GLY A O 1
ATOM 677 N N . ILE A 1 86 ? -4.668 2.800 -5.487 1.00 91.50 86 ILE A N 1
ATOM 678 C CA . ILE A 1 86 ? -4.080 1.950 -4.451 1.00 91.50 86 ILE A CA 1
ATOM 679 C C . ILE A 1 86 ? -4.948 2.074 -3.207 1.00 91.50 86 ILE A C 1
ATOM 681 O O . ILE A 1 86 ? -5.089 3.160 -2.647 1.00 91.50 86 ILE A O 1
ATOM 685 N N . ASN A 1 87 ? -5.542 0.971 -2.780 1.00 95.44 87 ASN A N 1
ATOM 686 C CA . ASN A 1 87 ? -6.303 0.908 -1.548 1.00 95.44 87 ASN A CA 1
ATOM 687 C C . ASN A 1 87 ? -5.437 0.317 -0.444 1.00 95.44 87 ASN A C 1
ATOM 689 O O . ASN A 1 87 ? -4.965 -0.807 -0.562 1.00 95.44 87 ASN A O 1
ATOM 693 N N . GLU A 1 88 ? -5.299 1.071 0.635 1.00 95.88 88 GLU A N 1
ATOM 694 C CA . GLU A 1 88 ? -4.579 0.717 1.849 1.00 95.88 88 GLU A CA 1
ATOM 695 C C . GLU A 1 88 ? -5.597 0.463 2.955 1.00 95.88 88 GLU A C 1
ATOM 697 O O . GLU A 1 88 ? -6.352 1.372 3.296 1.00 95.88 88 GLU A O 1
ATOM 702 N N . TYR A 1 89 ? -5.668 -0.741 3.523 1.00 97.62 89 TYR A N 1
ATOM 703 C CA . TYR A 1 89 ? -6.729 -1.073 4.479 1.00 97.62 89 TYR A CA 1
ATOM 704 C C . TYR A 1 89 ? -6.264 -1.954 5.635 1.00 97.62 89 TYR A C 1
ATOM 706 O O . TYR A 1 89 ? -5.632 -2.989 5.445 1.00 97.62 89 TYR A O 1
ATOM 714 N N . ALA A 1 90 ? -6.664 -1.591 6.852 1.00 97.38 90 ALA A N 1
ATOM 715 C CA . ALA A 1 90 ? -6.445 -2.379 8.055 1.00 97.38 90 ALA A CA 1
ATOM 716 C C . ALA A 1 90 ? -7.766 -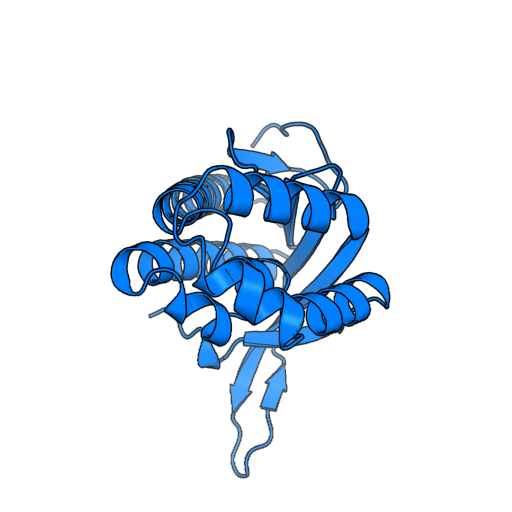2.878 8.653 1.00 97.38 90 ALA A C 1
ATOM 718 O O . ALA A 1 90 ? -8.735 -2.132 8.804 1.00 97.38 90 ALA A O 1
ATOM 719 N N . THR A 1 91 ? -7.787 -4.149 9.060 1.00 95.69 91 THR A N 1
ATOM 720 C CA . THR A 1 91 ? -8.970 -4.819 9.629 1.00 95.69 91 THR A CA 1
ATOM 721 C C . THR A 1 91 ? -8.988 -4.853 11.158 1.00 95.69 91 THR A C 1
ATOM 723 O O . THR A 1 91 ? -9.984 -5.282 11.741 1.00 95.69 91 THR A O 1
ATOM 726 N N . THR A 1 92 ? -7.913 -4.407 11.818 1.00 94.88 92 THR A N 1
ATOM 727 C CA . THR A 1 92 ? -7.788 -4.391 13.283 1.00 94.88 92 THR A CA 1
ATOM 728 C C . THR A 1 92 ? -7.319 -3.031 13.795 1.00 94.88 92 THR A C 1
ATOM 730 O O . THR A 1 92 ? -6.677 -2.266 13.077 1.00 94.88 92 THR A O 1
ATOM 733 N N . LYS A 1 93 ? -7.603 -2.731 15.071 1.00 94.31 93 LYS A N 1
ATOM 734 C CA . LYS A 1 93 ? -7.223 -1.456 15.705 1.00 94.31 93 LYS A CA 1
ATOM 735 C C . LYS A 1 93 ? -5.706 -1.242 15.687 1.00 94.31 93 LYS A C 1
ATOM 737 O O . LYS A 1 93 ? -5.243 -0.136 15.429 1.00 94.31 93 LYS A O 1
ATOM 742 N N . ALA A 1 94 ? -4.943 -2.303 15.947 1.00 92.88 94 ALA A N 1
ATOM 743 C CA . ALA A 1 94 ? -3.486 -2.272 15.880 1.00 92.88 94 ALA A CA 1
ATOM 744 C C . ALA A 1 94 ? -2.989 -2.139 14.432 1.00 92.88 94 ALA A C 1
ATOM 746 O O . ALA A 1 94 ? -2.097 -1.338 14.174 1.00 92.88 94 ALA A O 1
ATOM 747 N N . GLY A 1 95 ? -3.611 -2.846 13.481 1.00 94.69 95 GLY A N 1
ATOM 748 C CA . GLY A 1 95 ? -3.321 -2.689 12.055 1.00 94.69 95 GLY A CA 1
ATOM 749 C C . GLY A 1 95 ? -3.560 -1.261 11.564 1.00 94.69 95 GLY A C 1
ATOM 750 O O . GLY A 1 95 ? -2.765 -0.740 10.796 1.00 94.69 95 GLY A O 1
ATOM 751 N N . LEU A 1 96 ? -4.604 -0.588 12.061 1.00 94.94 96 LEU A N 1
ATOM 752 C CA . LEU A 1 96 ? -4.922 0.795 11.702 1.00 94.94 96 LEU A CA 1
ATOM 753 C C . LEU A 1 96 ? -3.848 1.778 12.196 1.00 94.94 96 LEU A C 1
ATOM 755 O O . LEU A 1 96 ? -3.448 2.680 11.464 1.00 94.94 96 LEU A O 1
ATOM 759 N N . ALA A 1 97 ? -3.339 1.580 13.416 1.00 94.19 97 ALA A N 1
ATOM 760 C CA . ALA A 1 97 ? -2.201 2.346 13.924 1.00 94.19 97 ALA A CA 1
ATOM 761 C C . ALA A 1 97 ? -0.924 2.078 13.111 1.00 94.19 97 ALA A C 1
ATOM 763 O O . ALA A 1 97 ? -0.207 3.016 12.769 1.00 94.19 97 ALA A O 1
ATOM 764 N N . ASN A 1 98 ? -0.684 0.819 12.742 1.00 93.94 98 ASN A N 1
ATOM 765 C CA . ASN A 1 98 ? 0.463 0.442 11.923 1.00 93.94 98 ASN A CA 1
ATOM 766 C C . ASN A 1 98 ? 0.387 1.038 10.514 1.00 93.94 98 ASN A C 1
ATOM 768 O O . ASN A 1 98 ? 1.393 1.546 10.029 1.00 93.94 98 ASN A O 1
ATOM 772 N N . LEU A 1 99 ? -0.804 1.048 9.907 1.00 94.81 99 LEU A N 1
ATOM 773 C CA . LEU A 1 99 ? -1.057 1.661 8.607 1.00 94.81 99 LEU A CA 1
ATOM 774 C C . LEU A 1 99 ? -0.824 3.178 8.639 1.00 94.81 99 LEU A C 1
ATOM 776 O O . LEU A 1 99 ? -0.212 3.724 7.728 1.00 94.81 99 LEU A O 1
ATOM 780 N N . ARG A 1 100 ? -1.251 3.868 9.706 1.00 95.69 100 ARG A N 1
ATOM 781 C CA . ARG A 1 100 ? -0.933 5.294 9.899 1.00 95.69 100 ARG A CA 1
ATOM 782 C C . ARG A 1 100 ? 0.575 5.531 9.870 1.00 95.69 100 ARG A C 1
ATOM 784 O O . ARG A 1 100 ? 1.043 6.432 9.180 1.00 95.69 100 ARG A O 1
ATOM 791 N N . ASP A 1 101 ? 1.317 4.743 10.644 1.00 92.56 101 ASP A N 1
ATOM 792 C CA . ASP A 1 101 ? 2.767 4.895 10.768 1.00 92.56 101 ASP A CA 1
ATOM 793 C C . ASP A 1 101 ? 3.477 4.538 9.460 1.00 92.56 101 ASP A C 1
ATOM 795 O O . ASP A 1 101 ? 4.427 5.220 9.083 1.00 92.56 101 ASP A O 1
ATOM 799 N N . TYR A 1 102 ? 2.964 3.534 8.745 1.00 92.00 102 TYR A N 1
ATOM 800 C CA . TYR A 1 102 ? 3.406 3.163 7.408 1.00 92.00 102 TYR A CA 1
ATOM 801 C C . TYR A 1 102 ? 3.246 4.309 6.412 1.00 92.00 102 TYR A C 1
ATOM 803 O O . TYR A 1 102 ? 4.223 4.712 5.789 1.00 92.00 102 TYR A O 1
ATOM 811 N N . LEU A 1 103 ? 2.054 4.903 6.326 1.00 93.12 103 LEU A N 1
ATOM 812 C CA . LEU A 1 103 ? 1.787 6.033 5.438 1.00 93.12 103 LEU A CA 1
ATOM 813 C C . LEU A 1 103 ? 2.602 7.276 5.817 1.00 93.12 103 LEU A C 1
ATOM 815 O O . LEU A 1 103 ? 3.155 7.938 4.943 1.00 93.12 103 LEU A O 1
ATOM 819 N N . GLY A 1 104 ? 2.743 7.585 7.109 1.00 92.44 104 GLY A N 1
ATOM 820 C CA . GLY A 1 104 ? 3.590 8.694 7.560 1.00 92.44 104 GLY A CA 1
ATOM 821 C C . GLY A 1 104 ? 5.069 8.472 7.226 1.00 92.44 104 GLY A C 1
ATOM 822 O O . GLY A 1 104 ? 5.764 9.389 6.788 1.00 92.44 104 GLY A O 1
ATOM 823 N N . GLY A 1 105 ? 5.537 7.234 7.378 1.00 89.00 105 GLY A N 1
ATOM 824 C CA . GLY A 1 105 ? 6.868 6.795 6.989 1.00 89.00 105 GLY A CA 1
ATOM 825 C C . GLY A 1 105 ? 7.126 6.888 5.488 1.00 89.00 105 GLY A C 1
ATOM 826 O O . GLY A 1 105 ? 8.113 7.489 5.069 1.00 89.00 105 GLY A O 1
ATOM 827 N N . ALA A 1 106 ? 6.198 6.361 4.691 1.00 87.25 106 ALA A N 1
ATOM 828 C CA . ALA A 1 106 ? 6.181 6.452 3.237 1.00 87.25 106 ALA A CA 1
ATOM 829 C C . ALA A 1 106 ? 6.201 7.914 2.767 1.00 87.25 106 ALA A C 1
ATOM 831 O O . ALA A 1 106 ? 7.021 8.276 1.927 1.00 87.25 106 ALA A O 1
ATOM 832 N N . ALA A 1 107 ? 5.389 8.785 3.376 1.00 88.94 107 ALA A N 1
ATOM 833 C CA . ALA A 1 107 ? 5.356 10.207 3.050 1.00 88.94 107 ALA A CA 1
ATOM 834 C C . ALA A 1 107 ? 6.731 10.875 3.199 1.00 88.94 107 ALA A C 1
ATOM 836 O O . ALA A 1 107 ? 7.204 11.532 2.269 1.00 88.94 107 ALA A O 1
ATOM 837 N N . VAL A 1 108 ? 7.395 10.676 4.343 1.00 86.94 108 VAL A N 1
ATOM 838 C CA . VAL A 1 108 ? 8.736 11.227 4.599 1.00 86.94 108 VAL A CA 1
ATOM 839 C C . VAL A 1 108 ? 9.780 10.576 3.697 1.00 86.94 108 VAL A C 1
ATOM 841 O O . VAL A 1 108 ? 10.611 11.266 3.113 1.00 86.94 108 VAL A O 1
ATOM 844 N N . GLY A 1 109 ? 9.740 9.253 3.559 1.00 81.75 109 GLY A N 1
ATOM 845 C CA . GLY A 1 109 ? 10.708 8.513 2.766 1.00 81.75 109 GLY A CA 1
ATOM 846 C C . GLY A 1 109 ? 10.697 8.904 1.292 1.00 81.75 109 GLY A C 1
ATOM 847 O O . GLY A 1 109 ? 11.768 9.128 0.732 1.00 81.75 109 GLY A O 1
ATOM 848 N N . PHE A 1 110 ? 9.515 9.084 0.694 1.00 80.19 110 PHE A N 1
ATOM 849 C CA . PHE A 1 110 ? 9.390 9.585 -0.678 1.00 80.19 110 PHE A CA 1
ATOM 850 C C . PHE A 1 110 ? 9.794 11.053 -0.801 1.00 80.19 110 PHE A C 1
ATOM 852 O O . PHE A 1 110 ? 10.408 11.421 -1.795 1.00 80.19 110 PHE A O 1
ATOM 859 N N . ALA A 1 111 ? 9.494 11.891 0.196 1.00 81.69 111 ALA A N 1
ATOM 860 C CA . ALA A 1 111 ? 9.911 13.293 0.172 1.00 81.69 111 ALA A CA 1
ATOM 861 C C . ALA A 1 111 ? 11.440 13.451 0.206 1.00 81.69 111 ALA A C 1
ATOM 863 O O . ALA A 1 111 ? 11.973 14.365 -0.415 1.00 81.69 111 ALA A O 1
ATOM 864 N N . VAL A 1 112 ? 12.140 12.577 0.940 1.00 81.56 112 VAL A N 1
ATOM 865 C CA . VAL A 1 112 ? 13.591 12.682 1.163 1.00 81.56 112 VAL A CA 1
ATOM 866 C C . VAL A 1 112 ? 14.400 11.900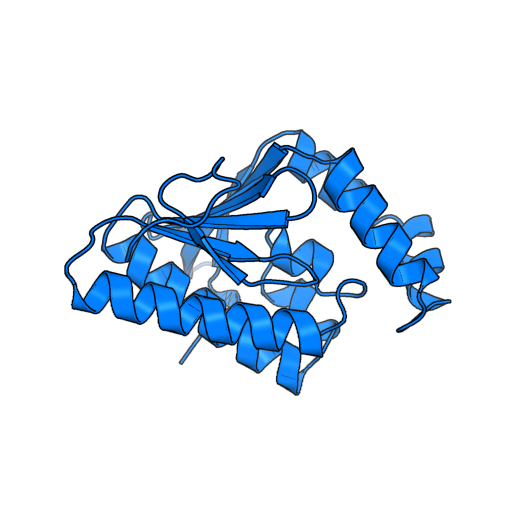 0.131 1.00 81.56 112 VAL A C 1
ATOM 868 O O . VAL A 1 112 ? 15.383 12.417 -0.387 1.00 81.56 112 VAL A O 1
ATOM 871 N N . ASN A 1 113 ? 14.015 10.656 -0.156 1.00 73.38 113 ASN A N 1
ATOM 872 C CA . ASN A 1 113 ? 14.809 9.731 -0.975 1.00 73.38 113 ASN A CA 1
ATOM 873 C C . ASN A 1 113 ? 14.185 9.464 -2.350 1.00 73.38 113 ASN A C 1
ATOM 875 O O . ASN A 1 113 ? 14.728 8.687 -3.136 1.00 73.38 113 ASN A O 1
ATOM 879 N N . GLY A 1 114 ? 13.034 10.077 -2.635 1.00 71.62 114 GLY A N 1
ATOM 880 C CA . GLY A 1 114 ? 12.338 9.913 -3.897 1.00 71.62 114 GLY A CA 1
ATOM 881 C C . GLY A 1 114 ? 12.019 8.450 -4.206 1.00 71.62 114 GLY A C 1
ATOM 882 O O . GLY A 1 114 ? 11.628 7.659 -3.342 1.00 71.62 114 GLY A O 1
ATOM 883 N N . ALA A 1 115 ? 12.262 8.110 -5.465 1.00 66.06 115 ALA A N 1
ATOM 884 C CA . ALA A 1 115 ? 12.232 6.772 -6.028 1.00 66.06 115 ALA A CA 1
ATOM 885 C C . ALA A 1 115 ? 12.974 5.713 -5.188 1.00 66.06 115 ALA A C 1
ATOM 887 O O . ALA A 1 115 ? 12.447 4.635 -4.910 1.00 66.06 115 ALA A O 1
ATOM 888 N N . ALA A 1 116 ? 14.180 6.020 -4.709 1.00 65.81 116 ALA A N 1
ATOM 889 C CA . ALA A 1 116 ? 15.040 5.039 -4.046 1.00 65.81 116 ALA A CA 1
ATOM 890 C C . ALA A 1 116 ? 14.419 4.433 -2.770 1.00 65.81 116 ALA A C 1
ATOM 892 O O . ALA A 1 116 ? 14.804 3.342 -2.351 1.00 65.81 116 ALA A O 1
ATOM 893 N N . TYR A 1 117 ? 13.420 5.092 -2.172 1.00 69.25 117 TYR A N 1
ATOM 894 C CA . TYR A 1 117 ? 12.713 4.577 -1.000 1.00 69.25 117 TYR A CA 1
ATOM 895 C C . TYR A 1 117 ? 11.814 3.365 -1.290 1.00 69.25 117 TYR A C 1
ATOM 897 O O . TYR A 1 117 ? 11.510 2.586 -0.386 1.00 69.25 117 TYR A O 1
ATOM 905 N N . GLY A 1 118 ? 11.385 3.181 -2.540 1.00 67.75 118 GLY A N 1
ATOM 906 C CA . GLY A 1 118 ? 10.386 2.172 -2.909 1.00 67.75 118 GLY A CA 1
ATOM 907 C C . GLY A 1 118 ? 10.835 0.748 -2.660 1.00 67.75 118 GLY A C 1
ATOM 908 O O . GLY A 1 118 ? 10.084 -0.064 -2.121 1.00 67.75 118 GLY A O 1
ATOM 909 N N . ALA A 1 119 ? 12.108 0.490 -2.951 1.00 65.81 119 ALA A N 1
ATOM 910 C CA . ALA A 1 119 ? 12.745 -0.790 -2.689 1.00 65.81 119 ALA A CA 1
ATOM 911 C C . ALA A 1 119 ? 12.754 -1.156 -1.194 1.00 65.81 119 ALA A C 1
ATOM 913 O O . ALA A 1 119 ? 12.817 -2.335 -0.860 1.00 65.81 119 ALA A O 1
ATOM 914 N N . VAL A 1 120 ? 12.683 -0.163 -0.301 1.00 68.44 120 VAL A N 1
ATOM 915 C CA . VAL A 1 120 ? 12.780 -0.364 1.150 1.00 68.44 120 VAL A CA 1
ATOM 916 C C . VAL A 1 120 ? 11.428 -0.725 1.762 1.00 68.44 120 VAL A C 1
ATOM 918 O O . VAL A 1 120 ? 11.383 -1.513 2.701 1.00 68.44 120 VAL A O 1
ATOM 921 N N . ILE A 1 121 ? 10.327 -0.166 1.252 1.00 70.25 121 ILE A N 1
ATOM 922 C CA . ILE A 1 121 ? 9.004 -0.359 1.869 1.00 70.25 121 ILE A CA 1
ATOM 923 C C . ILE A 1 121 ? 8.252 -1.594 1.358 1.00 70.25 121 ILE A C 1
ATOM 925 O O . ILE A 1 121 ? 7.366 -2.086 2.052 1.00 70.25 121 ILE A O 1
ATOM 929 N N . GLY A 1 122 ? 8.607 -2.102 0.170 1.00 70.25 122 GLY A N 1
ATOM 930 C CA . GLY A 1 122 ? 7.956 -3.265 -0.439 1.00 70.25 122 GLY A CA 1
ATOM 931 C C . GLY A 1 122 ? 6.468 -3.046 -0.753 1.00 70.25 122 GLY A C 1
ATOM 932 O O . GLY A 1 122 ? 6.000 -1.919 -0.872 1.00 70.25 122 GLY A O 1
ATOM 933 N N . GLY A 1 123 ? 5.709 -4.126 -0.930 1.00 68.19 123 GLY A N 1
ATOM 934 C CA . GLY A 1 123 ? 4.278 -4.028 -1.225 1.00 68.19 123 GLY A CA 1
ATOM 935 C C . GLY A 1 123 ? 3.968 -3.550 -2.645 1.00 68.19 123 GLY A C 1
ATOM 936 O O . GLY A 1 123 ? 4.823 -3.576 -3.534 1.00 68.19 123 GLY A O 1
ATOM 937 N N . VAL A 1 124 ? 2.709 -3.189 -2.877 1.00 68.62 124 VAL A N 1
ATOM 938 C CA . VAL A 1 124 ? 2.230 -2.586 -4.121 1.00 68.62 124 VAL A CA 1
ATOM 939 C C . VAL A 1 124 ? 2.740 -1.153 -4.205 1.00 68.62 124 VAL A C 1
ATOM 941 O O . VAL A 1 124 ? 3.249 -0.745 -5.246 1.00 68.62 124 VAL A O 1
ATOM 944 N N . MET A 1 125 ? 2.686 -0.415 -3.096 1.00 71.06 125 MET A N 1
ATOM 945 C CA . MET A 1 125 ? 3.210 0.940 -3.018 1.00 71.06 125 MET A CA 1
ATOM 946 C C . MET A 1 125 ? 4.711 0.958 -3.323 1.00 71.06 125 MET A C 1
ATOM 948 O O . MET A 1 125 ? 5.118 1.627 -4.264 1.00 71.06 125 MET A O 1
ATOM 952 N N . GLY A 1 126 ? 5.542 0.166 -2.641 1.00 66.06 126 GLY A N 1
ATOM 953 C CA . GLY A 1 126 ? 6.995 0.136 -2.868 1.00 66.06 126 GLY A CA 1
ATOM 954 C C . GLY A 1 126 ? 7.416 -0.340 -4.256 1.00 66.06 126 GLY A C 1
ATOM 955 O O . GLY A 1 126 ? 8.366 0.203 -4.820 1.00 66.06 126 GLY A O 1
ATOM 956 N N . ALA A 1 127 ? 6.668 -1.267 -4.859 1.00 61.62 127 ALA A N 1
ATOM 957 C CA . ALA A 1 127 ? 6.869 -1.659 -6.254 1.00 61.62 127 ALA A CA 1
ATOM 958 C C . ALA A 1 127 ? 6.579 -0.511 -7.246 1.00 61.62 127 ALA A C 1
ATOM 960 O O . ALA A 1 127 ? 7.179 -0.459 -8.315 1.00 61.62 127 ALA A O 1
ATOM 961 N N . VAL A 1 128 ? 5.707 0.437 -6.887 1.00 62.16 128 VAL A N 1
ATOM 962 C CA . VAL A 1 128 ? 5.338 1.604 -7.711 1.00 62.16 128 VAL A CA 1
ATOM 963 C C . VAL A 1 128 ? 6.189 2.850 -7.397 1.00 62.16 128 VAL A C 1
ATOM 965 O O . VAL A 1 128 ? 6.340 3.749 -8.228 1.00 62.16 128 VAL A O 1
ATOM 968 N N . VAL A 1 129 ? 6.782 2.913 -6.205 1.00 59.62 129 VAL A N 1
ATOM 969 C CA . VAL A 1 129 ? 7.500 4.092 -5.693 1.00 59.62 129 VAL A CA 1
ATOM 970 C C . VAL A 1 129 ? 8.780 4.391 -6.440 1.00 59.62 129 VAL A C 1
ATOM 972 O O . VAL A 1 129 ? 9.107 5.562 -6.607 1.00 59.62 129 VAL A O 1
ATOM 975 N N . GLY A 1 130 ? 9.493 3.354 -6.875 1.00 48.75 130 GLY A N 1
ATOM 976 C CA . GLY A 1 130 ? 10.827 3.460 -7.457 1.00 48.75 130 GLY A CA 1
ATOM 977 C C . GLY A 1 130 ? 10.954 4.399 -8.641 1.00 48.75 130 GLY A C 1
ATOM 978 O O . GLY A 1 130 ? 12.061 4.714 -9.048 1.00 48.75 130 GLY A O 1
ATOM 979 N N . VAL A 1 131 ? 9.843 4.747 -9.281 1.00 49.62 131 VAL A N 1
ATOM 980 C CA . VAL A 1 131 ? 9.922 5.246 -10.642 1.00 49.62 131 VAL A CA 1
ATOM 981 C C . VAL A 1 131 ? 8.789 6.197 -11.000 1.00 49.62 131 VAL A C 1
ATOM 983 O O . VAL A 1 131 ? 9.019 7.168 -11.712 1.00 49.62 131 VAL A O 1
ATOM 986 N N . ILE A 1 132 ? 7.548 5.904 -10.603 1.00 51.69 132 ILE A N 1
ATOM 987 C CA . ILE A 1 132 ? 6.513 6.050 -11.628 1.00 51.69 132 ILE A CA 1
ATOM 988 C C . ILE A 1 132 ? 5.332 6.966 -11.229 1.00 51.69 132 ILE A C 1
ATOM 990 O O . ILE A 1 132 ? 4.953 7.775 -12.063 1.00 51.69 132 ILE A O 1
ATOM 994 N N . ILE A 1 133 ? 4.856 7.046 -9.970 1.00 54.06 133 ILE A N 1
ATOM 995 C CA . ILE A 1 133 ? 3.807 8.036 -9.549 1.00 54.06 133 ILE A CA 1
ATOM 996 C C . ILE A 1 133 ? 4.326 9.487 -9.406 1.00 54.06 133 ILE A C 1
ATOM 998 O O . ILE A 1 133 ? 3.541 10.436 -9.370 1.00 54.06 133 ILE A O 1
ATOM 1002 N N . GLY A 1 134 ? 5.643 9.678 -9.327 1.00 62.06 134 GLY A N 1
ATOM 1003 C CA . GLY A 1 134 ? 6.253 10.919 -8.856 1.00 62.06 134 GLY A CA 1
ATOM 1004 C C . GLY A 1 134 ? 6.254 10.944 -7.329 1.00 62.06 134 GLY A C 1
ATOM 1005 O O . GLY A 1 134 ? 5.206 11.030 -6.680 1.00 62.06 134 GLY A O 1
ATOM 1006 N N . ALA A 1 135 ? 7.447 10.856 -6.741 1.00 70.38 135 ALA A N 1
ATOM 1007 C CA . ALA A 1 135 ? 7.618 10.714 -5.298 1.00 70.38 135 ALA A CA 1
ATOM 1008 C C . ALA A 1 135 ? 6.918 11.831 -4.502 1.00 70.38 135 ALA A C 1
ATOM 1010 O O . ALA A 1 135 ? 6.372 11.572 -3.434 1.00 70.38 135 ALA A O 1
ATOM 1011 N N . GLY A 1 136 ? 6.842 13.046 -5.056 1.00 72.62 136 GLY A N 1
ATOM 1012 C CA . GLY A 1 136 ? 6.119 14.167 -4.453 1.00 72.62 136 GLY A CA 1
ATOM 1013 C C . GLY A 1 136 ? 4.597 13.980 -4.398 1.00 72.62 136 GLY A C 1
ATOM 1014 O O . GLY A 1 136 ? 3.982 14.288 -3.377 1.00 72.62 136 GLY A O 1
ATOM 1015 N N . ILE A 1 137 ? 3.973 13.442 -5.455 1.00 79.31 137 ILE A N 1
ATOM 1016 C CA . ILE A 1 137 ? 2.524 13.174 -5.462 1.00 79.31 137 ILE A CA 1
ATOM 1017 C C . ILE A 1 137 ? 2.215 12.107 -4.422 1.00 79.31 137 ILE A C 1
ATOM 1019 O O . ILE A 1 137 ? 1.366 12.321 -3.558 1.00 79.31 137 ILE A O 1
ATOM 1023 N N . LEU A 1 138 ? 2.935 10.986 -4.462 1.00 80.62 138 LEU A N 1
ATOM 1024 C CA . LEU A 1 138 ? 2.699 9.897 -3.525 1.00 80.62 138 LEU A CA 1
ATOM 1025 C C . LEU A 1 138 ? 3.021 10.308 -2.084 1.00 80.62 138 LEU A C 1
ATOM 1027 O O . LEU A 1 138 ? 2.250 9.989 -1.188 1.00 80.62 138 LEU A O 1
ATOM 1031 N N . SER A 1 139 ? 4.082 11.091 -1.863 1.00 85.81 139 SER A N 1
ATOM 1032 C CA . SER A 1 139 ? 4.391 11.674 -0.552 1.00 85.81 139 SER A CA 1
ATOM 1033 C C . SER A 1 139 ? 3.207 12.468 0.001 1.00 85.81 139 SER A C 1
ATOM 1035 O O . SER A 1 139 ? 2.764 12.224 1.126 1.00 85.81 139 SER A O 1
ATOM 1037 N N . ASN A 1 140 ? 2.627 13.353 -0.815 1.00 89.06 140 ASN A N 1
ATOM 1038 C CA . ASN A 1 140 ? 1.455 14.136 -0.434 1.00 89.06 140 ASN A CA 1
ATOM 1039 C C . ASN A 1 140 ? 0.236 13.250 -0.146 1.00 89.06 140 ASN A C 1
ATOM 1041 O O . ASN A 1 140 ? -0.440 13.470 0.857 1.00 89.06 140 ASN A O 1
ATOM 1045 N N . ARG A 1 141 ? -0.031 12.236 -0.979 1.00 91.69 141 ARG A N 1
ATOM 1046 C CA . ARG A 1 141 ? -1.149 11.295 -0.780 1.00 91.69 141 ARG A CA 1
ATOM 1047 C C . ARG A 1 141 ? -0.975 10.470 0.490 1.00 91.69 141 ARG A C 1
ATOM 1049 O O . ARG A 1 141 ? -1.913 10.361 1.268 1.00 91.69 141 ARG A O 1
ATOM 1056 N N . CYS A 1 142 ? 0.224 9.964 0.758 1.00 92.62 142 CYS A N 1
ATOM 1057 C CA . CYS A 1 142 ? 0.523 9.256 1.997 1.00 92.62 142 CYS A CA 1
ATOM 1058 C C . CYS A 1 142 ? 0.399 10.179 3.218 1.00 92.62 142 CYS A C 1
ATOM 1060 O O . CYS A 1 142 ? -0.111 9.758 4.256 1.00 92.62 142 CYS A O 1
ATOM 1062 N N . ASN A 1 143 ? 0.791 11.453 3.093 1.00 94.81 143 ASN A N 1
ATOM 1063 C CA . ASN A 1 143 ? 0.628 12.432 4.164 1.00 94.81 143 ASN A CA 1
ATOM 1064 C C . ASN A 1 143 ? -0.851 12.749 4.457 1.00 94.81 143 ASN A C 1
ATOM 1066 O O . ASN A 1 143 ? -1.234 12.851 5.620 1.00 94.81 143 ASN A O 1
ATOM 1070 N N . GLN A 1 144 ? -1.682 12.878 3.421 1.00 96.25 144 GLN A N 1
ATOM 1071 C CA . GLN A 1 144 ? -3.136 13.026 3.565 1.00 96.25 144 GLN A CA 1
ATOM 1072 C C . GLN A 1 144 ? -3.740 11.770 4.205 1.00 96.25 144 GLN A C 1
ATOM 1074 O O . GLN A 1 144 ? -4.379 11.849 5.254 1.00 96.25 144 GLN A O 1
ATOM 1079 N N . GLY A 1 145 ? -3.388 10.596 3.676 1.00 96.56 145 GLY A N 1
ATOM 1080 C CA . GLY A 1 145 ? -3.892 9.325 4.168 1.00 96.56 145 GLY A CA 1
ATOM 1081 C C . GLY A 1 145 ? -3.547 9.059 5.635 1.00 96.56 145 GLY A C 1
ATOM 1082 O O . GLY A 1 145 ? -4.416 8.666 6.412 1.00 96.56 145 GLY A O 1
ATOM 1083 N N . GLN A 1 146 ? -2.316 9.339 6.088 1.00 96.88 146 GLN A N 1
ATOM 1084 C CA . GLN A 1 146 ? -1.993 9.185 7.515 1.00 96.88 146 GLN A CA 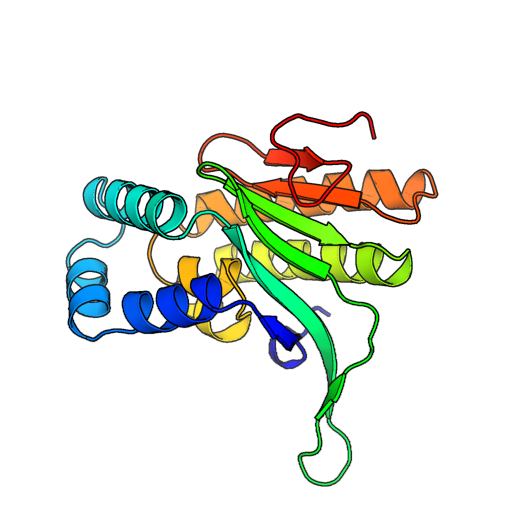1
ATOM 1085 C C . GLN A 1 146 ? -2.806 10.130 8.417 1.00 96.88 146 GLN A C 1
ATOM 1087 O O . GLN A 1 146 ? -3.125 9.766 9.554 1.00 96.88 146 GLN A O 1
ATOM 1092 N N . ALA A 1 147 ? -3.158 11.329 7.937 1.00 97.69 147 ALA A N 1
ATOM 1093 C CA . ALA A 1 147 ? -3.959 12.285 8.691 1.00 97.69 147 ALA A CA 1
ATOM 1094 C C . ALA A 1 147 ? -5.396 11.771 8.853 1.00 97.69 147 ALA A C 1
ATOM 1096 O O . ALA A 1 147 ? -5.928 11.786 9.966 1.00 97.69 147 ALA A O 1
ATOM 1097 N N . ASP A 1 148 ? -5.973 11.210 7.794 1.00 97.94 148 ASP A N 1
ATOM 1098 C CA . ASP A 1 148 ? -7.312 10.625 7.825 1.00 97.94 148 ASP A CA 1
ATOM 1099 C C . ASP A 1 148 ? -7.374 9.369 8.696 1.00 97.94 148 ASP A C 1
ATOM 1101 O O . ASP A 1 148 ? -8.270 9.232 9.537 1.00 97.94 148 ASP A O 1
ATOM 1105 N N . ILE A 1 149 ? -6.368 8.493 8.621 1.00 97.81 149 ILE A N 1
ATOM 1106 C CA . ILE A 1 149 ? -6.263 7.350 9.536 1.00 97.81 149 ILE A CA 1
ATOM 1107 C C . ILE A 1 149 ? -6.135 7.824 10.995 1.00 97.81 149 ILE A C 1
ATOM 1109 O O . ILE A 1 149 ? -6.758 7.247 11.892 1.00 97.81 149 ILE A O 1
ATOM 1113 N N . LYS A 1 150 ? -5.390 8.905 11.270 1.00 97.50 150 LYS A N 1
ATOM 1114 C CA . LYS A 1 150 ? -5.315 9.502 12.616 1.00 97.50 150 LYS A CA 1
ATOM 1115 C C . LYS A 1 150 ? -6.686 9.989 13.096 1.00 97.50 150 LYS A C 1
ATOM 1117 O O . LYS A 1 150 ? -7.023 9.765 14.260 1.00 97.50 150 LYS A O 1
ATOM 1122 N N . VAL A 1 151 ? -7.494 10.599 12.227 1.00 97.75 151 VAL A N 1
ATOM 1123 C CA . VAL A 1 151 ? -8.880 10.985 12.547 1.00 97.75 151 VAL A CA 1
ATOM 1124 C C . VAL A 1 151 ? -9.734 9.754 12.864 1.00 97.75 151 VAL A C 1
ATOM 1126 O O . VAL A 1 151 ? -10.415 9.744 13.892 1.00 97.75 151 VAL A O 1
ATOM 1129 N N . MET A 1 152 ? -9.654 8.689 12.057 1.00 97.06 152 MET A N 1
ATOM 1130 C CA . MET A 1 152 ? -10.369 7.432 12.319 1.00 97.06 152 MET A CA 1
ATOM 1131 C C . MET A 1 152 ? -10.011 6.836 13.687 1.00 97.06 152 MET A C 1
ATOM 1133 O O . MET A 1 152 ? -10.902 6.428 14.436 1.00 97.06 152 MET A O 1
ATOM 1137 N N . ILE A 1 153 ? -8.718 6.813 14.032 1.00 96.94 153 ILE A N 1
ATOM 1138 C CA . ILE A 1 153 ? -8.224 6.328 15.328 1.00 96.94 153 ILE A CA 1
ATOM 1139 C C . ILE A 1 153 ? -8.780 7.180 16.473 1.00 96.94 153 ILE A C 1
ATOM 1141 O O . ILE A 1 153 ? -9.287 6.628 17.450 1.00 96.94 153 ILE A O 1
ATOM 1145 N N . ASN A 1 154 ? -8.732 8.510 16.349 1.00 97.19 154 ASN A N 1
ATOM 1146 C CA . ASN A 1 154 ? -9.242 9.432 17.369 1.00 97.19 154 ASN A CA 1
ATOM 1147 C C . ASN A 1 154 ? -10.752 9.273 17.600 1.00 97.19 154 ASN A C 1
ATOM 1149 O O . ASN A 1 154 ? -11.228 9.465 18.716 1.00 97.19 154 ASN A O 1
ATOM 1153 N N . LYS A 1 155 ? -11.498 8.871 16.568 1.00 96.38 155 LYS A N 1
ATOM 1154 C CA . LYS A 1 155 ? -12.928 8.539 16.653 1.00 96.38 155 LYS A CA 1
ATOM 1155 C C . LYS A 1 155 ? -13.208 7.100 17.097 1.00 96.38 155 LYS A C 1
ATOM 1157 O O . LYS A 1 155 ? -14.353 6.658 17.076 1.00 96.38 155 LYS A O 1
ATOM 1162 N N . GLY A 1 156 ? -12.182 6.355 17.503 1.00 96.00 156 GLY A N 1
ATOM 1163 C CA . GLY A 1 156 ? -12.325 5.018 18.072 1.00 96.00 156 GLY A CA 1
ATOM 1164 C C . GLY A 1 156 ? -12.577 3.908 17.050 1.00 96.00 156 GLY A C 1
ATOM 1165 O O . GLY A 1 156 ? -12.986 2.815 17.446 1.00 96.00 156 GLY A O 1
ATOM 1166 N N . ARG A 1 157 ? -12.326 4.139 15.752 1.00 95.56 157 ARG A N 1
ATOM 1167 C CA . ARG A 1 157 ? -12.454 3.074 14.749 1.00 95.56 157 ARG A CA 1
ATOM 1168 C C . ARG A 1 157 ? -11.452 1.951 14.998 1.00 95.56 157 ARG A C 1
ATOM 1170 O O . ARG A 1 157 ? -10.307 2.168 15.388 1.00 95.56 157 ARG A O 1
ATOM 1177 N N . THR A 1 158 ? -11.897 0.728 14.729 1.00 94.56 158 THR A N 1
ATOM 1178 C CA . THR A 1 158 ? -11.098 -0.500 14.854 1.00 94.56 158 THR A CA 1
ATOM 1179 C C . THR A 1 158 ? -10.661 -1.067 13.508 1.00 94.56 158 THR A C 1
ATOM 1181 O O . THR A 1 158 ? -9.958 -2.067 13.479 1.00 94.56 158 THR A O 1
ATOM 1184 N N . LYS A 1 159 ? -11.088 -0.453 12.405 1.00 95.88 159 LYS A N 1
ATOM 1185 C CA . LYS A 1 159 ? -10.735 -0.799 11.028 1.00 95.88 159 LYS A CA 1
ATOM 1186 C C . LYS A 1 159 ? -10.949 0.415 10.133 1.00 95.88 159 LYS A C 1
ATOM 1188 O O . LYS A 1 159 ? -11.723 1.310 10.487 1.00 95.88 159 LYS A O 1
ATOM 1193 N N . GLY A 1 160 ? -10.296 0.429 8.986 1.00 97.25 160 GLY A N 1
ATOM 1194 C CA . GLY A 1 160 ? -10.357 1.547 8.058 1.00 97.25 160 GLY A CA 1
ATOM 1195 C C . GLY A 1 160 ? -9.154 1.567 7.139 1.00 97.25 160 GLY A C 1
ATOM 1196 O O . GLY A 1 160 ? -8.229 0.767 7.279 1.00 97.25 160 GLY A O 1
ATOM 1197 N N . GLY A 1 161 ? -9.190 2.486 6.193 1.00 97.62 161 GLY A N 1
ATOM 1198 C CA . GLY A 1 161 ? -8.175 2.585 5.172 1.00 97.62 161 GLY A CA 1
ATOM 1199 C C . GLY A 1 161 ? -8.312 3.856 4.366 1.00 97.62 161 GLY A C 1
ATOM 1200 O O . GLY A 1 161 ? -9.239 4.636 4.585 1.00 97.62 161 GLY A O 1
ATOM 1201 N N . VAL A 1 162 ? -7.422 4.024 3.404 1.00 97.44 162 VAL A N 1
ATOM 1202 C CA . VAL A 1 162 ? -7.434 5.142 2.462 1.00 97.44 162 VAL A CA 1
ATOM 1203 C C . VAL A 1 162 ? -7.247 4.628 1.046 1.00 97.44 162 VAL A C 1
ATOM 1205 O O . VAL A 1 162 ? -6.647 3.578 0.818 1.00 97.44 162 VAL A O 1
ATOM 1208 N N . ARG A 1 163 ? -7.791 5.368 0.090 1.00 95.06 163 ARG A N 1
ATOM 1209 C CA . ARG A 1 163 ? -7.582 5.149 -1.332 1.00 95.06 163 ARG A CA 1
ATOM 1210 C C . ARG A 1 163 ? -6.704 6.261 -1.867 1.00 95.06 163 ARG A C 1
ATOM 1212 O O . ARG A 1 163 ? -7.081 7.426 -1.807 1.00 95.06 163 ARG A O 1
ATOM 1219 N N . LEU A 1 164 ? -5.557 5.886 -2.415 1.00 91.75 164 LEU A N 1
ATOM 1220 C CA . LEU A 1 164 ? -4.589 6.782 -3.027 1.00 91.75 164 LEU A CA 1
ATOM 1221 C C . LEU A 1 164 ? -4.713 6.682 -4.550 1.00 91.75 164 LEU A C 1
ATOM 1223 O O . LEU A 1 164 ? -4.628 5.603 -5.135 1.00 91.75 164 LEU A O 1
ATOM 1227 N N . THR A 1 165 ? -4.902 7.815 -5.211 1.00 87.44 165 THR A N 1
ATOM 1228 C CA . THR A 1 165 ? -4.885 7.936 -6.674 1.00 87.44 165 THR A CA 1
ATOM 1229 C C . THR A 1 165 ? -3.947 9.074 -7.068 1.00 87.44 165 THR A C 1
ATOM 1231 O O . THR A 1 165 ? -3.512 9.859 -6.218 1.00 87.44 165 THR A O 1
ATOM 1234 N N . LEU A 1 166 ? -3.660 9.224 -8.364 1.00 79.00 166 LEU A N 1
ATOM 1235 C CA . LEU A 1 166 ? -2.859 10.358 -8.841 1.00 79.00 166 LEU A CA 1
ATOM 1236 C C . LEU A 1 166 ? -3.475 11.709 -8.439 1.00 79.00 166 LEU A C 1
ATOM 1238 O O . LEU A 1 166 ? -2.776 12.627 -8.007 1.00 79.00 166 LEU A O 1
ATOM 1242 N N . THR A 1 167 ? -4.799 11.838 -8.522 1.00 83.31 167 THR A N 1
ATOM 1243 C CA . THR A 1 167 ? -5.487 13.127 -8.360 1.00 83.31 167 THR A CA 1
ATOM 1244 C C . THR A 1 167 ? -6.078 13.344 -6.974 1.00 83.31 167 THR A C 1
ATOM 1246 O O . THR A 1 167 ? -6.256 14.493 -6.575 1.00 83.31 167 THR A O 1
ATOM 1249 N N . ALA A 1 168 ? -6.342 12.279 -6.220 1.00 89.19 168 ALA A N 1
ATOM 1250 C CA . ALA A 1 168 ? -7.030 12.361 -4.939 1.00 89.19 168 ALA A CA 1
ATOM 1251 C C . ALA A 1 168 ? -6.549 11.314 -3.932 1.00 89.19 168 ALA A C 1
ATOM 1253 O O . ALA A 1 168 ? -6.080 10.235 -4.298 1.00 89.19 168 ALA A O 1
ATOM 1254 N N . GLU A 1 169 ? -6.740 11.641 -2.661 1.00 93.44 169 GLU A N 1
ATOM 1255 C CA . GLU A 1 169 ? -6.757 10.702 -1.548 1.00 93.44 169 GLU A CA 1
ATOM 1256 C C . GLU A 1 169 ? -8.105 10.844 -0.836 1.00 93.44 169 GLU A C 1
ATOM 1258 O O . GLU A 1 169 ? -8.660 11.945 -0.791 1.00 93.44 169 GLU A O 1
ATOM 1263 N N . PHE A 1 170 ? -8.663 9.731 -0.363 1.00 96.56 170 PHE A N 1
ATOM 1264 C CA . PHE A 1 170 ? -9.840 9.759 0.498 1.00 96.56 170 PHE A CA 1
ATOM 1265 C C . PHE A 1 170 ? -9.979 8.482 1.337 1.00 96.56 170 PHE A C 1
ATOM 1267 O O . PHE A 1 170 ? -9.546 7.399 0.924 1.00 96.56 170 PHE A O 1
ATOM 1274 N N . PRO A 1 171 ? -10.691 8.556 2.472 1.00 97.38 171 PRO A N 1
ATOM 1275 C CA . PRO A 1 171 ? -10.873 7.426 3.364 1.00 97.38 171 PRO A CA 1
ATOM 1276 C C . PRO A 1 171 ? -11.829 6.379 2.782 1.00 97.38 171 PRO A C 1
ATOM 1278 O O . PRO A 1 171 ? -12.814 6.708 2.121 1.00 97.38 171 PRO A O 1
ATOM 1281 N N . ILE A 1 172 ? -11.588 5.104 3.087 1.00 97.94 172 ILE A N 1
ATOM 1282 C CA . ILE A 1 172 ? -12.384 3.955 2.631 1.00 97.94 172 ILE A CA 1
ATOM 1283 C C . ILE A 1 172 ? -12.810 3.044 3.792 1.00 97.94 172 ILE A C 1
ATOM 1285 O O . ILE A 1 172 ? -12.148 2.938 4.826 1.00 97.94 172 ILE A O 1
ATOM 1289 N N . CYS A 1 173 ? -13.960 2.379 3.634 1.00 94.06 173 CYS A N 1
ATOM 1290 C CA . CYS A 1 173 ? -14.529 1.463 4.637 1.00 94.06 173 CYS A CA 1
ATOM 1291 C C . CYS A 1 173 ? -14.297 -0.024 4.335 1.00 94.06 173 CYS A C 1
ATOM 1293 O O . CYS A 1 173 ? -14.559 -0.854 5.207 1.00 94.06 173 CYS A O 1
ATOM 1295 N N . SER A 1 174 ? -13.793 -0.362 3.152 1.00 96.19 174 SER A N 1
ATOM 1296 C CA . SER A 1 174 ? -13.418 -1.718 2.742 1.00 96.19 174 SER A CA 1
ATOM 1297 C C . SER A 1 174 ? -12.256 -1.660 1.755 1.00 96.19 174 SER A C 1
ATOM 1299 O O . SER A 1 174 ? -12.063 -0.639 1.095 1.00 96.19 174 SER A O 1
ATOM 1301 N N . LEU A 1 175 ? -11.513 -2.764 1.641 1.00 96.31 175 LEU A N 1
ATOM 1302 C CA . LEU A 1 175 ? -10.355 -2.871 0.752 1.00 96.31 175 LEU A CA 1
ATOM 1303 C C . LEU A 1 175 ? -10.715 -2.680 -0.729 1.00 96.31 175 LEU A C 1
ATOM 1305 O O . LEU A 1 175 ? -9.907 -2.145 -1.471 1.00 96.31 175 LEU A O 1
ATOM 1309 N N . ASP A 1 176 ? -11.927 -3.038 -1.156 1.00 95.94 176 ASP A N 1
ATOM 1310 C CA . ASP A 1 176 ? -12.366 -2.911 -2.557 1.00 95.94 176 ASP A CA 1
ATOM 1311 C C . ASP A 1 176 ? -13.114 -1.594 -2.857 1.00 95.94 176 ASP A C 1
ATOM 1313 O O . ASP A 1 176 ? -13.661 -1.411 -3.944 1.00 95.94 176 ASP A O 1
ATOM 1317 N N . SER A 1 177 ? -13.190 -0.666 -1.895 1.00 93.50 177 SER A N 1
ATOM 1318 C CA . SER A 1 177 ? -13.976 0.563 -2.059 1.00 93.50 177 SER A CA 1
ATOM 1319 C C . SER A 1 177 ? -13.361 1.509 -3.093 1.00 93.50 177 SER A C 1
ATOM 1321 O O . SER A 1 177 ? -12.176 1.828 -3.037 1.00 93.50 177 SER A O 1
ATOM 1323 N N . GLN A 1 178 ? -14.194 2.046 -3.982 1.00 93.75 178 GLN A N 1
ATOM 1324 C CA . GLN A 1 178 ? -13.828 3.142 -4.892 1.00 93.75 178 GLN A CA 1
ATOM 1325 C C . GLN A 1 178 ? -14.415 4.488 -4.456 1.00 93.75 178 GLN A C 1
ATOM 1327 O O . GLN A 1 178 ? -14.178 5.505 -5.099 1.00 93.75 178 GLN A O 1
ATOM 1332 N N . THR A 1 179 ? -15.188 4.502 -3.372 1.00 93.44 179 THR A N 1
ATOM 1333 C CA . THR A 1 179 ? -15.907 5.682 -2.887 1.00 93.44 179 THR A CA 1
ATOM 1334 C C . THR A 1 179 ? -15.443 6.078 -1.497 1.00 93.44 179 THR A C 1
ATOM 1336 O O . THR A 1 179 ? -15.111 5.215 -0.676 1.00 93.44 179 THR A O 1
ATOM 1339 N N . GLN A 1 180 ? -15.478 7.384 -1.235 1.00 95.31 180 GLN A N 1
ATOM 1340 C CA . GLN A 1 180 ? -15.166 7.952 0.067 1.00 95.31 180 GLN A CA 1
ATOM 1341 C C . GLN A 1 180 ? -16.133 7.452 1.138 1.00 95.31 180 GLN A C 1
ATOM 1343 O O . GLN A 1 180 ? -17.346 7.389 0.930 1.00 95.31 180 GLN A O 1
ATOM 1348 N N . CYS A 1 181 ? -15.592 7.132 2.309 1.00 92.06 181 CYS A N 1
ATOM 1349 C CA . CYS A 1 181 ? -16.379 6.859 3.494 1.00 92.06 181 CYS A CA 1
ATOM 1350 C C . CYS A 1 181 ? -16.420 8.065 4.435 1.00 92.06 181 CYS A C 1
ATOM 1352 O O . CYS A 1 181 ? -15.502 8.881 4.488 1.00 92.06 181 CYS A O 1
ATOM 1354 N N . ALA A 1 182 ? -17.490 8.165 5.220 1.00 90.44 182 ALA A N 1
ATOM 1355 C CA . ALA A 1 182 ? -17.516 9.098 6.334 1.00 90.44 182 ALA A CA 1
ATOM 1356 C C . ALA A 1 182 ? -16.546 8.605 7.413 1.00 90.44 182 ALA A C 1
ATOM 1358 O O . ALA A 1 182 ? -16.624 7.436 7.814 1.00 90.44 182 ALA A O 1
ATOM 1359 N N . ILE A 1 183 ? -15.666 9.486 7.885 1.00 84.88 183 ILE A N 1
ATOM 1360 C CA . ILE A 1 183 ? -14.752 9.233 9.003 1.00 84.88 183 ILE A CA 1
ATOM 1361 C C . ILE A 1 183 ? -15.066 10.153 10.146 1.00 84.88 183 ILE A C 1
ATOM 1363 O O . ILE A 1 183 ? -15.337 11.352 9.931 1.00 84.88 183 ILE A O 1
#

Organism: Enterococcus thailandicus (NCBI:txid417368)